Protein AF-X1GA46-F1 (afdb_monomer_lite)

pLDDT: mean 90.75, std 9.86, range [43.44, 97.56]

Secondary structure (DSSP, 8-state):
--PEEEEE-----TTSTT-TT-S-EEEEEEEETTTTEEEEEEEEETTT-SS--HHHHHHHHS---

Foldseek 3Di:
DQFDKDKDAQDADPVQPPCHSNSQKIWIWTADPVVRDIDTDDIDGCVVDPDDPPVSVCVVRVDDD

Organism: NCBI:txid412755

Sequence (65 aa):
SNPKIYKARKFACKSLKGRGSYSGIRVIYAYFKDDDRIELVEIYFKGDKENEDRQRILKYYSDEK

Structure (mmCIF, N/CA/C/O backbone):
data_AF-X1GA46-F1
#
_entry.id   AF-X1GA46-F1
#
loop_
_atom_site.group_PDB
_atom_site.id
_atom_site.type_symbol
_atom_site.label_atom_id
_atom_site.label_alt_id
_atom_site.label_comp_id
_atom_site.label_asym_id
_atom_site.label_entity_id
_atom_site.label_seq_id
_atom_site.pdbx_PDB_ins_code
_atom_site.Cartn_x
_atom_site.Cartn_y
_atom_site.Cartn_z
_atom_site.occupancy
_atom_site.B_iso_or_equiv
_atom_site.auth_seq_id
_atom_site.auth_comp_id
_atom_site.auth_asym_id
_atom_site.auth_atom_id
_atom_site.pdbx_PDB_model_num
ATOM 1 N N . SER A 1 1 ? -15.200 1.854 12.466 1.00 66.69 1 SER A N 1
ATOM 2 C CA . SER A 1 1 ? -14.141 0.835 12.644 1.00 66.69 1 SER A CA 1
ATOM 3 C C . SER A 1 1 ? -12.805 1.463 12.283 1.00 66.69 1 SER A C 1
ATOM 5 O O . SER A 1 1 ? -12.760 2.244 11.344 1.00 66.69 1 SER A O 1
ATOM 7 N N . ASN A 1 2 ? -11.736 1.186 13.037 1.00 84.12 2 ASN A N 1
ATOM 8 C CA . ASN A 1 2 ? -10.396 1.716 12.756 1.00 84.12 2 ASN A CA 1
ATOM 9 C C . ASN A 1 2 ? -9.616 0.682 11.918 1.00 84.12 2 ASN A C 1
ATOM 11 O O . ASN A 1 2 ? -9.169 -0.326 12.482 1.00 84.12 2 ASN A O 1
ATOM 15 N N . PRO A 1 3 ? -9.516 0.839 10.584 1.00 93.56 3 PRO A N 1
ATOM 16 C CA . PRO A 1 3 ? -8.876 -0.160 9.743 1.00 93.56 3 PRO A CA 1
ATOM 17 C C . PRO A 1 3 ? -7.363 -0.177 9.954 1.00 93.56 3 PRO A C 1
ATOM 19 O O . PRO A 1 3 ? -6.722 0.839 10.224 1.00 93.56 3 PRO A O 1
ATOM 22 N N . LYS A 1 4 ? -6.747 -1.341 9.746 1.00 95.00 4 LYS A N 1
ATOM 23 C CA . LYS A 1 4 ? -5.284 -1.427 9.716 1.00 95.00 4 LYS 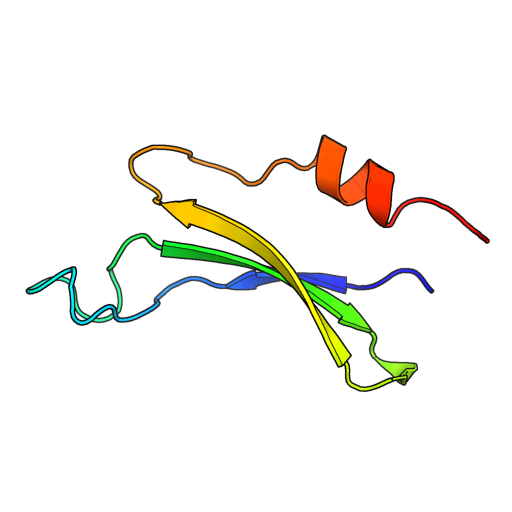A CA 1
ATOM 24 C C . LYS A 1 4 ? -4.773 -0.904 8.379 1.00 95.00 4 LYS A C 1
ATOM 26 O O . LYS A 1 4 ? -5.218 -1.358 7.327 1.00 95.00 4 LYS A O 1
ATOM 31 N N . ILE A 1 5 ? -3.814 0.016 8.420 1.00 95.81 5 ILE A N 1
ATOM 32 C CA . ILE A 1 5 ? -3.212 0.602 7.219 1.00 95.81 5 ILE A CA 1
ATOM 33 C C . ILE A 1 5 ? -1.945 -0.161 6.839 1.00 95.81 5 ILE A C 1
ATOM 35 O O . ILE 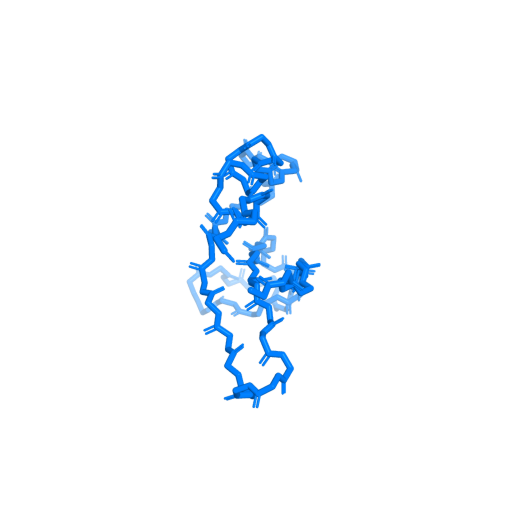A 1 5 ? -1.042 -0.345 7.657 1.00 95.81 5 ILE A O 1
ATOM 39 N N . TYR A 1 6 ? -1.850 -0.555 5.572 1.00 97.12 6 TYR A N 1
ATOM 40 C CA . TYR A 1 6 ? -0.725 -1.311 5.036 1.00 97.12 6 TYR A CA 1
ATOM 41 C C . TYR A 1 6 ? -0.117 -0.631 3.812 1.00 97.12 6 TYR A C 1
ATOM 43 O O . TYR A 1 6 ? -0.807 -0.032 2.991 1.00 97.12 6 TYR A O 1
ATOM 51 N N . LYS A 1 7 ? 1.205 -0.780 3.664 1.00 97.31 7 LYS A N 1
ATOM 52 C CA . LYS A 1 7 ? 1.964 -0.370 2.477 1.00 97.31 7 LYS A CA 1
ATOM 53 C C . LYS A 1 7 ? 2.469 -1.610 1.755 1.00 97.31 7 LYS A C 1
ATOM 55 O O . LYS A 1 7 ? 3.488 -2.185 2.143 1.00 97.31 7 LYS A O 1
ATOM 60 N N . ALA A 1 8 ? 1.795 -1.986 0.678 1.00 96.44 8 ALA A N 1
ATOM 61 C CA . ALA A 1 8 ? 2.276 -3.030 -0.207 1.00 96.44 8 ALA A CA 1
ATOM 62 C C . ALA A 1 8 ? 3.432 -2.509 -1.074 1.00 96.44 8 ALA A C 1
ATOM 64 O O . ALA A 1 8 ? 3.438 -1.375 -1.567 1.00 96.44 8 ALA A O 1
ATOM 65 N N . ARG A 1 9 ? 4.444 -3.359 -1.235 1.00 95.19 9 ARG A N 1
ATOM 66 C CA . ARG A 1 9 ? 5.647 -3.124 -2.040 1.00 95.19 9 ARG A CA 1
ATOM 67 C C . ARG A 1 9 ? 5.838 -4.327 -2.958 1.00 95.19 9 ARG A C 1
ATOM 69 O O . ARG A 1 9 ? 5.129 -5.317 -2.840 1.00 95.19 9 ARG A O 1
ATOM 76 N N . LYS A 1 10 ? 6.865 -4.266 -3.806 1.00 93.19 10 LYS A N 1
ATOM 77 C CA . LYS A 1 10 ? 7.303 -5.390 -4.645 1.00 93.19 10 LYS A CA 1
ATOM 78 C C . LYS A 1 10 ? 6.293 -5.792 -5.736 1.00 93.19 10 LYS A C 1
ATOM 80 O O . LYS A 1 10 ? 6.153 -6.966 -6.061 1.00 93.19 10 LYS A O 1
ATOM 85 N N . PHE A 1 11 ? 5.608 -4.818 -6.329 1.00 92.94 11 PHE A N 1
ATOM 86 C CA . PHE A 1 11 ? 4.708 -5.065 -7.454 1.00 92.94 11 PHE A CA 1
ATOM 87 C C . PHE A 1 11 ? 5.482 -5.287 -8.750 1.00 92.94 11 PHE A C 1
ATOM 89 O O . PHE A 1 11 ? 6.380 -4.511 -9.072 1.00 92.94 11 PHE A O 1
ATOM 96 N N . ALA A 1 12 ? 5.111 -6.300 -9.527 1.00 92.12 12 ALA A N 1
ATOM 97 C CA . ALA A 1 12 ? 5.547 -6.405 -10.913 1.00 92.12 12 ALA A CA 1
ATOM 98 C C . ALA A 1 12 ? 4.646 -5.552 -11.811 1.00 92.12 12 ALA A C 1
ATOM 100 O O . ALA A 1 12 ? 3.433 -5.516 -11.622 1.00 92.12 12 ALA A O 1
ATOM 101 N N . CYS A 1 13 ? 5.227 -4.866 -12.794 1.00 88.62 13 CYS A N 1
ATOM 102 C CA . CYS A 1 13 ? 4.471 -4.058 -13.747 1.00 88.62 13 CYS A CA 1
ATOM 103 C C . CYS A 1 13 ? 4.975 -4.325 -15.164 1.00 88.62 13 CYS A C 1
ATOM 105 O O . CYS A 1 13 ? 6.153 -4.117 -15.452 1.00 88.62 13 CYS A O 1
ATOM 107 N N . LYS A 1 14 ? 4.077 -4.769 -16.054 1.00 89.06 14 LYS A N 1
ATOM 108 C CA . LYS A 1 14 ? 4.411 -5.093 -17.453 1.00 89.06 14 LYS A CA 1
ATOM 109 C C . LYS A 1 14 ? 4.953 -3.881 -18.218 1.00 89.06 14 LYS A C 1
ATOM 111 O O . LYS A 1 14 ? 5.820 -4.040 -19.073 1.00 89.06 14 LYS A O 1
ATOM 116 N N . SER A 1 15 ? 4.482 -2.682 -17.878 1.00 89.38 15 SER A N 1
ATOM 117 C CA . SER A 1 15 ? 4.942 -1.425 -18.477 1.00 89.38 15 SER A CA 1
ATOM 118 C C . SER A 1 15 ? 6.324 -0.994 -17.968 1.00 89.38 15 SER A C 1
ATOM 120 O O . SER A 1 15 ? 7.036 -0.285 -18.668 1.00 89.38 15 SER A O 1
ATOM 122 N N . LEU A 1 16 ? 6.747 -1.461 -16.785 1.00 85.75 16 LEU A N 1
ATOM 123 C CA . LEU A 1 16 ? 8.063 -1.183 -16.195 1.00 85.75 16 LEU A CA 1
ATOM 124 C C . LEU A 1 16 ? 9.007 -2.374 -16.419 1.00 85.75 16 LEU A C 1
ATOM 126 O O . LEU A 1 16 ? 9.398 -3.085 -15.487 1.00 85.75 16 LEU A O 1
ATOM 130 N N . LYS A 1 17 ? 9.344 -2.603 -17.693 1.00 86.00 17 LYS A N 1
ATOM 131 C CA . LYS A 1 17 ? 10.178 -3.728 -18.144 1.00 86.00 17 LYS A CA 1
ATOM 132 C C . LYS A 1 17 ? 11.541 -3.757 -17.442 1.00 86.00 1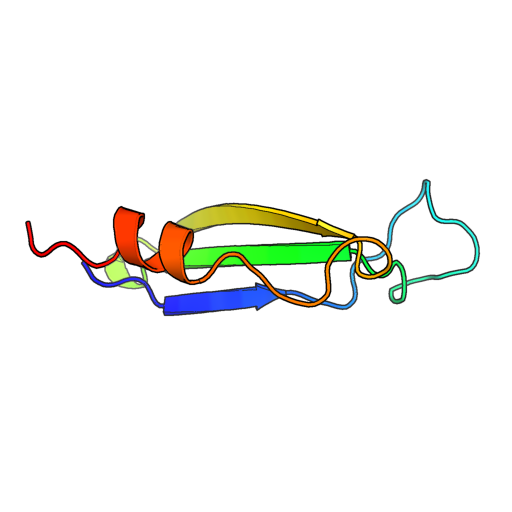7 LYS A C 1
ATOM 134 O O . LYS A 1 17 ? 12.097 -2.727 -17.073 1.00 86.00 17 LYS A O 1
ATOM 139 N N . GLY A 1 18 ? 12.075 -4.964 -17.252 1.00 89.00 18 GLY A N 1
ATOM 140 C CA . GLY A 1 18 ? 13.402 -5.189 -16.664 1.00 89.00 18 GLY A CA 1
ATOM 141 C C . GLY A 1 18 ? 13.487 -5.004 -15.146 1.00 89.00 18 GLY A C 1
ATOM 142 O O . GLY A 1 18 ? 14.536 -5.268 -14.570 1.00 89.00 18 GLY A O 1
ATOM 143 N N . ARG A 1 19 ? 12.402 -4.592 -14.474 1.00 86.75 19 ARG A N 1
ATOM 144 C CA . ARG A 1 19 ? 12.414 -4.370 -13.018 1.00 86.75 19 ARG A CA 1
ATOM 145 C C . ARG A 1 19 ? 11.794 -5.497 -12.198 1.00 86.75 19 ARG A C 1
ATOM 147 O O . ARG A 1 19 ? 11.954 -5.507 -10.981 1.00 86.75 19 ARG A O 1
ATOM 154 N N . GLY A 1 20 ? 11.105 -6.453 -12.824 1.00 90.12 20 GLY A N 1
ATOM 155 C CA . GLY A 1 20 ? 10.402 -7.519 -12.102 1.00 90.12 20 GLY A CA 1
ATOM 156 C C . GLY A 1 20 ? 9.513 -6.940 -10.996 1.00 90.12 20 GLY A C 1
ATOM 157 O O . GLY A 1 20 ? 8.836 -5.936 -11.209 1.00 90.12 20 GLY A O 1
ATOM 158 N N . SER A 1 21 ? 9.570 -7.514 -9.793 1.00 91.25 21 SER A N 1
ATOM 159 C CA . SER A 1 21 ? 8.872 -6.992 -8.607 1.00 91.25 21 SER A CA 1
ATOM 160 C C . SER A 1 21 ? 9.443 -5.666 -8.080 1.00 91.25 21 SER A C 1
ATOM 162 O O . SER A 1 21 ? 8.808 -4.982 -7.285 1.00 91.25 21 SER A O 1
ATOM 164 N N . TYR A 1 22 ? 10.617 -5.228 -8.531 1.00 93.12 22 TYR A N 1
ATOM 165 C CA . TYR A 1 22 ? 11.241 -3.959 -8.144 1.00 93.12 22 TYR A CA 1
ATOM 166 C C . TYR A 1 22 ? 10.737 -2.777 -8.983 1.00 93.12 22 TYR A C 1
ATOM 168 O O . TYR A 1 22 ? 11.485 -1.843 -9.268 1.00 93.12 22 TYR A O 1
ATOM 176 N N . SER A 1 23 ? 9.456 -2.779 -9.364 1.00 93.81 23 SER A N 1
ATOM 177 C CA . SER A 1 23 ? 8.865 -1.695 -10.156 1.00 93.81 23 SER A CA 1
ATOM 178 C C . SER A 1 23 ? 8.949 -0.332 -9.477 1.00 93.81 23 SER A C 1
ATOM 180 O O . SER A 1 23 ? 8.937 0.670 -10.171 1.00 93.81 23 SER A O 1
ATOM 182 N N . GLY A 1 24 ? 9.034 -0.277 -8.144 1.00 93.56 24 GLY A N 1
ATOM 183 C CA . GLY A 1 24 ? 8.980 0.967 -7.373 1.00 93.56 24 GLY A CA 1
ATOM 184 C C . GLY A 1 24 ? 7.558 1.466 -7.103 1.00 93.56 24 GLY A C 1
ATOM 185 O O . GLY A 1 24 ? 7.409 2.465 -6.405 1.00 93.56 24 GLY A O 1
ATOM 186 N N . ILE A 1 25 ? 6.527 0.771 -7.592 1.00 95.38 25 ILE A N 1
ATOM 187 C CA . ILE A 1 25 ? 5.128 1.051 -7.253 1.00 95.38 25 ILE A CA 1
ATOM 188 C C . ILE A 1 25 ? 4.895 0.736 -5.774 1.00 95.38 25 ILE A C 1
ATOM 190 O O . ILE A 1 25 ? 5.351 -0.292 -5.254 1.00 95.38 25 ILE A O 1
ATOM 194 N N . ARG A 1 26 ? 4.169 1.623 -5.100 1.00 96.00 26 ARG A N 1
ATOM 195 C CA . ARG A 1 26 ? 3.679 1.441 -3.738 1.00 96.00 26 ARG A CA 1
ATOM 196 C C . ARG A 1 26 ? 2.174 1.635 -3.727 1.00 96.00 26 ARG A C 1
ATOM 198 O O . ARG A 1 26 ? 1.674 2.580 -4.329 1.00 96.00 26 ARG A O 1
ATOM 205 N N . VAL A 1 27 ? 1.483 0.738 -3.035 1.00 97.06 27 VAL A N 1
ATOM 206 C CA . VAL A 1 27 ? 0.032 0.799 -2.845 1.00 97.06 27 VAL A CA 1
ATOM 207 C C . VAL A 1 27 ? -0.239 0.860 -1.354 1.00 97.06 27 VAL A C 1
ATOM 209 O O . VAL A 1 27 ? 0.287 0.044 -0.592 1.00 97.06 27 VAL A O 1
ATOM 212 N N . ILE A 1 28 ? -1.037 1.836 -0.948 1.00 97.56 28 ILE A N 1
ATOM 213 C CA . ILE A 1 28 ? -1.558 1.968 0.404 1.00 97.56 28 ILE A CA 1
ATOM 214 C C . ILE A 1 28 ? -2.993 1.477 0.401 1.00 97.56 28 ILE A C 1
ATOM 216 O O . ILE A 1 28 ? -3.790 1.912 -0.433 1.00 97.56 28 ILE A O 1
ATOM 220 N N . TYR A 1 29 ? -3.308 0.582 1.329 1.00 97.06 29 TYR A N 1
ATOM 221 C CA . TYR A 1 29 ? -4.664 0.093 1.518 1.00 97.06 29 TYR A CA 1
ATOM 222 C C . TYR A 1 29 ? -5.031 0.046 3.000 1.00 97.06 29 TYR A C 1
ATOM 224 O O . TYR A 1 29 ? -4.173 -0.162 3.863 1.00 97.06 29 TYR A O 1
ATOM 232 N N . ALA A 1 30 ? -6.313 0.253 3.269 1.00 96.56 30 ALA A N 1
ATOM 233 C CA . ALA A 1 30 ? -6.933 0.068 4.570 1.00 96.56 30 ALA A CA 1
ATOM 234 C C . ALA A 1 30 ? -7.604 -1.310 4.596 1.00 96.56 30 ALA A C 1
ATOM 236 O O . ALA A 1 30 ? -8.298 -1.666 3.647 1.00 96.56 30 ALA A O 1
ATOM 237 N N . TYR A 1 31 ? -7.379 -2.097 5.646 1.00 96.44 31 TYR A N 1
ATOM 238 C CA . TYR A 1 31 ? -7.987 -3.415 5.826 1.00 96.44 31 TYR A CA 1
ATOM 239 C C . TYR A 1 31 ? -8.970 -3.409 6.996 1.00 96.44 31 TYR A C 1
ATOM 241 O O . TYR A 1 31 ? -8.597 -3.117 8.139 1.00 96.44 31 TYR A O 1
ATOM 249 N N . PHE A 1 32 ? -10.212 -3.774 6.694 1.00 95.38 32 PHE A N 1
ATOM 250 C CA . PHE A 1 32 ? -11.320 -3.917 7.626 1.00 95.38 32 PHE A CA 1
ATOM 251 C C . PHE A 1 32 ? -11.491 -5.398 7.946 1.00 95.38 32 PHE A C 1
ATOM 253 O O . PHE A 1 32 ? -12.052 -6.148 7.153 1.00 95.38 32 PHE A O 1
ATOM 260 N N . LYS A 1 33 ? -10.980 -5.815 9.110 1.00 93.94 33 LYS A N 1
ATOM 261 C CA . LYS A 1 33 ? -10.975 -7.226 9.524 1.00 93.94 33 LYS A CA 1
ATOM 262 C C . LYS A 1 33 ? -12.386 -7.807 9.637 1.00 93.94 33 LYS A C 1
ATOM 264 O O . LYS A 1 33 ? -12.580 -8.961 9.282 1.00 93.94 33 LYS A O 1
ATOM 269 N N . ASP A 1 34 ? -13.327 -7.017 10.142 1.00 94.31 34 ASP A N 1
ATOM 270 C CA . ASP A 1 34 ? -14.690 -7.483 10.420 1.00 94.31 34 ASP A CA 1
ATOM 271 C C . ASP A 1 34 ? -15.463 -7.793 9.129 1.00 94.31 34 ASP A C 1
ATOM 273 O O . ASP A 1 34 ? -16.263 -8.723 9.102 1.00 94.31 34 ASP A O 1
ATOM 277 N N . ASP A 1 35 ? -15.149 -7.069 8.049 1.00 95.00 35 ASP A N 1
ATOM 278 C CA . ASP A 1 35 ? -15.799 -7.194 6.740 1.00 95.00 35 ASP A CA 1
ATOM 279 C C . ASP A 1 35 ? -14.963 -7.999 5.723 1.00 95.00 35 ASP A C 1
ATOM 281 O O . ASP A 1 35 ? -15.363 -8.106 4.566 1.00 95.00 35 ASP A O 1
ATOM 285 N N . ASP A 1 36 ? -13.770 -8.477 6.108 1.00 95.44 36 ASP A N 1
ATOM 286 C CA . ASP A 1 36 ? -12.731 -9.014 5.205 1.00 95.44 36 ASP A CA 1
ATOM 287 C C . ASP A 1 36 ? -12.552 -8.169 3.923 1.00 95.44 36 ASP A C 1
ATOM 289 O O . ASP A 1 36 ? -12.472 -8.660 2.795 1.00 95.44 36 ASP A O 1
ATOM 293 N N . ARG A 1 37 ? -12.540 -6.841 4.094 1.00 96.00 37 ARG A N 1
ATOM 294 C CA . ARG A 1 37 ? -12.516 -5.866 2.994 1.00 96.00 37 ARG A CA 1
ATOM 295 C C . ARG A 1 37 ? -11.214 -5.082 2.985 1.00 96.00 37 ARG A C 1
ATOM 297 O O . ARG A 1 37 ? -10.745 -4.623 4.027 1.00 96.00 37 ARG A O 1
ATOM 304 N N . ILE A 1 38 ? -10.684 -4.828 1.787 1.00 96.69 38 ILE A N 1
ATOM 305 C CA . ILE A 1 38 ? -9.670 -3.791 1.569 1.00 96.69 38 ILE A CA 1
ATOM 306 C C . ILE A 1 38 ? -10.255 -2.576 0.848 1.00 96.69 38 ILE A C 1
ATOM 308 O O . ILE A 1 38 ? -11.073 -2.707 -0.059 1.00 96.69 38 ILE A O 1
ATOM 312 N N . GLU A 1 39 ? -9.773 -1.394 1.209 1.00 96.19 39 GLU A N 1
ATOM 313 C CA . GLU A 1 39 ? -9.991 -0.150 0.473 1.00 96.19 39 GLU A CA 1
ATOM 314 C C . GLU A 1 39 ? -8.652 0.365 -0.052 1.00 96.19 39 GLU A C 1
ATOM 316 O O . GLU A 1 39 ? -7.681 0.483 0.700 1.00 96.19 39 GLU A O 1
ATOM 321 N N . LEU A 1 40 ? -8.581 0.656 -1.353 1.00 96.56 40 LEU A N 1
ATOM 322 C CA . LEU A 1 40 ? -7.389 1.232 -1.973 1.00 96.56 40 LEU A CA 1
ATOM 323 C C . LEU A 1 40 ? -7.348 2.735 -1.695 1.00 96.56 40 LEU A C 1
ATOM 325 O O . LEU A 1 40 ? -8.236 3.472 -2.110 1.00 96.56 40 LEU A O 1
ATOM 329 N N . VAL A 1 41 ? -6.296 3.187 -1.014 1.00 95.62 41 VAL A N 1
ATOM 330 C CA . VAL A 1 41 ? -6.201 4.562 -0.501 1.00 95.62 41 VAL A CA 1
ATOM 331 C C . VAL A 1 41 ? -5.302 5.435 -1.366 1.00 95.62 41 VAL A C 1
ATOM 333 O O . VAL A 1 41 ? -5.603 6.598 -1.634 1.00 95.62 41 VAL A O 1
ATOM 336 N N . GLU A 1 42 ? -4.148 4.907 -1.768 1.00 95.75 42 GLU A N 1
ATOM 337 C CA . GLU A 1 42 ? -3.158 5.644 -2.551 1.00 95.75 42 GLU A CA 1
ATOM 338 C C . GLU A 1 42 ? -2.316 4.680 -3.385 1.00 95.75 42 GLU A C 1
ATOM 340 O O . GLU A 1 42 ? -1.924 3.613 -2.913 1.00 95.75 42 GLU A O 1
ATOM 345 N N . ILE A 1 43 ? -1.974 5.088 -4.604 1.00 95.81 43 ILE A N 1
ATOM 346 C CA . ILE A 1 43 ? -0.914 4.474 -5.399 1.00 95.81 43 ILE A CA 1
ATOM 347 C C . ILE A 1 43 ? 0.089 5.552 -5.790 1.00 95.81 43 ILE A C 1
ATOM 349 O O . ILE A 1 43 ? -0.298 6.647 -6.193 1.00 95.81 43 ILE A O 1
ATOM 353 N N . TYR A 1 44 ? 1.378 5.253 -5.652 1.00 95.69 44 TYR A N 1
ATOM 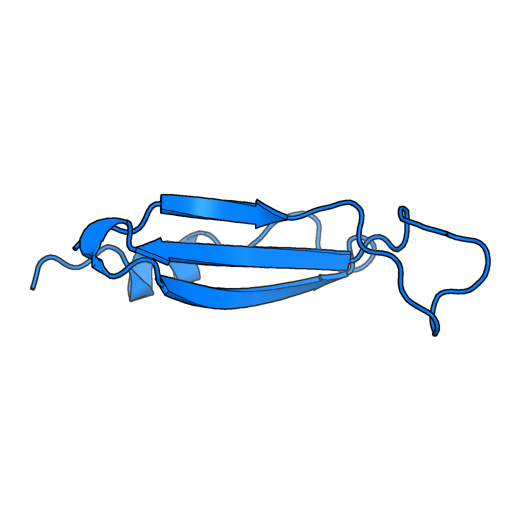354 C CA . TYR A 1 44 ? 2.435 6.184 -6.032 1.00 95.69 44 TYR A CA 1
ATOM 355 C C . TYR A 1 44 ? 3.713 5.463 -6.465 1.00 95.69 44 TYR A C 1
ATOM 357 O O . TYR A 1 44 ? 3.972 4.314 -6.086 1.00 95.69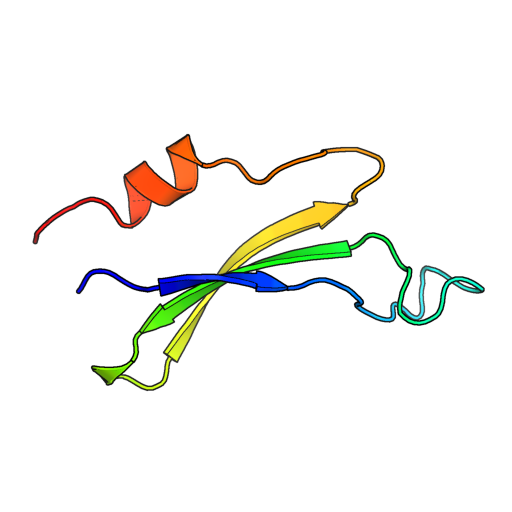 44 TYR A O 1
ATOM 365 N N . PHE A 1 45 ? 4.529 6.148 -7.266 1.00 94.50 45 PHE A N 1
ATOM 366 C CA . PHE A 1 45 ? 5.836 5.664 -7.692 1.00 94.50 45 PHE A CA 1
ATOM 367 C C . PHE A 1 45 ? 6.938 6.163 -6.753 1.00 94.50 45 PHE A C 1
ATOM 369 O O . PHE A 1 45 ? 6.981 7.331 -6.373 1.00 94.50 45 PHE A O 1
ATOM 376 N N . LYS A 1 46 ? 7.862 5.267 -6.381 1.00 93.31 46 LYS A N 1
ATOM 377 C CA . LYS A 1 46 ? 8.946 5.575 -5.442 1.00 93.31 46 LYS A CA 1
ATOM 378 C C . LYS A 1 46 ? 9.883 6.687 -5.889 1.00 93.31 46 LYS A C 1
ATOM 380 O O . LYS A 1 46 ? 10.421 7.361 -5.016 1.00 93.31 46 LYS A O 1
ATOM 385 N N . GLY A 1 47 ? 10.109 6.820 -7.194 1.00 92.25 47 GLY A N 1
ATOM 386 C CA . GLY A 1 47 ? 10.980 7.865 -7.730 1.00 92.25 47 GLY A CA 1
ATOM 387 C C . GLY A 1 47 ? 10.415 9.269 -7.530 1.00 92.25 47 GLY A C 1
ATOM 388 O O . GLY A 1 47 ? 11.195 10.191 -7.339 1.00 92.25 47 GLY A O 1
ATOM 389 N N . ASP A 1 48 ? 9.088 9.401 -7.489 1.00 95.19 48 ASP A N 1
ATOM 390 C CA . ASP A 1 48 ? 8.421 10.705 -7.423 1.00 95.19 48 ASP A CA 1
ATOM 391 C C . ASP A 1 48 ? 8.039 11.077 -5.986 1.00 95.19 48 ASP A C 1
ATOM 393 O O . ASP A 1 48 ? 7.988 12.250 -5.627 1.00 95.19 48 ASP A O 1
ATOM 397 N N . LYS A 1 49 ? 7.759 10.071 -5.145 1.00 94.62 49 LYS A N 1
ATOM 398 C CA . LYS A 1 49 ? 7.345 10.266 -3.752 1.00 94.62 49 LYS A CA 1
ATOM 399 C C . LYS A 1 49 ? 7.915 9.175 -2.849 1.00 94.62 49 LYS A C 1
ATOM 401 O O . LYS A 1 49 ? 7.827 7.975 -3.131 1.00 94.62 49 LYS A O 1
ATOM 406 N N . GLU A 1 50 ? 8.487 9.565 -1.713 1.00 91.50 50 GLU A N 1
ATOM 407 C CA . GLU A 1 50 ? 9.105 8.611 -0.789 1.00 91.50 50 GLU A CA 1
ATOM 408 C C . GLU A 1 50 ? 8.067 7.869 0.072 1.00 91.50 50 GLU A C 1
ATOM 410 O O . GLU A 1 50 ? 8.085 6.634 0.167 1.00 91.50 50 GLU A O 1
ATOM 415 N N . ASN A 1 51 ? 7.119 8.611 0.644 1.00 93.62 51 ASN A N 1
ATOM 416 C CA . ASN A 1 51 ? 6.139 8.122 1.613 1.00 93.62 51 ASN A CA 1
ATOM 417 C C . ASN A 1 51 ? 4.708 8.499 1.221 1.00 93.62 51 ASN A C 1
ATOM 419 O O . ASN A 1 51 ? 4.491 9.391 0.418 1.00 93.62 51 ASN A O 1
ATOM 423 N N . GLU A 1 52 ? 3.743 7.777 1.767 1.00 94.62 52 GLU A N 1
ATOM 424 C CA . GLU A 1 52 ? 2.309 8.034 1.671 1.00 94.62 52 GLU A CA 1
ATOM 425 C C . GLU A 1 52 ? 1.915 9.354 2.330 1.00 94.62 52 GLU A C 1
ATOM 427 O O . GLU A 1 52 ? 2.604 9.846 3.226 1.00 94.62 52 GLU A O 1
ATOM 432 N N . ASP A 1 53 ? 0.771 9.901 1.926 1.00 93.88 53 ASP A N 1
ATOM 433 C CA . ASP A 1 53 ? 0.187 11.046 2.621 1.00 93.88 53 ASP A CA 1
ATOM 434 C C . ASP A 1 53 ? -0.511 10.600 3.917 1.00 93.88 53 ASP A C 1
ATOM 436 O O . ASP A 1 53 ? -1.698 10.266 3.944 1.00 93.88 53 ASP A O 1
ATOM 440 N N . ARG A 1 54 ? 0.253 10.573 5.014 1.00 91.81 54 ARG A N 1
ATOM 441 C CA . ARG A 1 54 ? -0.247 10.160 6.335 1.00 91.81 54 ARG A CA 1
ATOM 442 C C . ARG A 1 54 ? -1.353 11.059 6.860 1.00 91.81 54 ARG A C 1
ATOM 444 O O . ARG A 1 54 ? -2.270 10.552 7.495 1.00 91.81 54 ARG A O 1
ATOM 451 N N . GLN A 1 55 ? -1.279 12.362 6.599 1.00 92.19 55 GLN A N 1
ATOM 452 C CA . GLN A 1 55 ? -2.300 13.302 7.056 1.00 92.19 55 GLN A CA 1
ATOM 453 C C . GLN A 1 55 ? -3.628 13.028 6.356 1.00 92.19 55 GLN A C 1
ATOM 455 O O . GLN A 1 55 ? -4.667 12.992 7.012 1.00 92.19 55 GLN A O 1
ATOM 460 N N . ARG A 1 56 ? -3.594 12.749 5.048 1.00 91.00 56 ARG A N 1
ATOM 461 C CA . ARG A 1 56 ? -4.783 12.344 4.296 1.00 91.00 56 ARG A CA 1
ATOM 462 C C . ARG A 1 56 ? -5.362 11.029 4.808 1.00 91.00 56 ARG A C 1
ATOM 464 O O . ARG A 1 56 ? -6.569 10.947 4.988 1.00 91.00 56 ARG A O 1
ATOM 471 N N . ILE A 1 57 ? -4.523 10.019 5.048 1.00 92.38 57 ILE A N 1
ATOM 472 C CA . ILE A 1 57 ? -4.971 8.720 5.581 1.00 92.38 57 ILE A CA 1
ATOM 473 C C . ILE A 1 57 ? -5.656 8.908 6.932 1.00 92.38 57 ILE A C 1
ATOM 475 O O . ILE A 1 57 ? -6.757 8.403 7.116 1.00 92.38 57 ILE A O 1
ATOM 479 N N . LEU A 1 58 ? -5.027 9.655 7.846 1.00 89.81 58 LEU A N 1
ATOM 480 C CA . LEU A 1 58 ? -5.621 9.969 9.141 1.00 89.81 58 LEU A CA 1
ATOM 481 C C . LEU A 1 58 ? -6.967 10.655 8.930 1.00 89.81 58 LEU A C 1
ATOM 483 O O . LEU A 1 58 ? -7.961 10.087 9.330 1.00 89.81 58 LEU A O 1
ATOM 487 N N . LYS A 1 59 ? -7.045 11.745 8.163 1.00 90.06 59 LYS A N 1
ATOM 488 C CA . LYS A 1 59 ? -8.308 12.461 7.909 1.00 90.06 59 LYS A CA 1
ATOM 489 C C . LYS A 1 59 ? -9.486 11.569 7.471 1.00 90.06 59 LYS A C 1
ATOM 491 O O . LYS A 1 59 ? -10.620 11.887 7.800 1.00 90.06 59 LYS A O 1
ATOM 496 N N . TYR A 1 60 ? -9.253 10.505 6.701 1.00 89.00 60 TYR A N 1
ATOM 497 C CA . TYR A 1 60 ? -10.330 9.615 6.239 1.00 89.00 60 TYR A CA 1
ATOM 498 C C . TYR A 1 60 ? -10.658 8.468 7.202 1.00 89.00 60 TYR A C 1
ATOM 500 O O . TYR A 1 60 ? -11.759 7.927 7.131 1.00 89.00 60 TYR A O 1
ATOM 508 N N . TYR A 1 61 ? -9.722 8.083 8.071 1.00 88.62 61 TYR A N 1
ATOM 509 C CA . TYR A 1 61 ? -9.839 6.889 8.914 1.00 88.62 61 TYR A CA 1
ATOM 510 C C . TYR A 1 61 ? -9.675 7.165 10.419 1.00 88.62 61 TYR A C 1
ATOM 512 O O . TYR A 1 61 ? -9.758 6.232 11.213 1.00 88.62 61 TYR A O 1
ATOM 520 N N . SER A 1 62 ? -9.438 8.417 10.822 1.00 77.75 62 SER A N 1
ATOM 521 C CA . SER A 1 62 ? -9.261 8.845 12.216 1.00 77.75 62 SER A CA 1
ATOM 522 C C . SER A 1 62 ? -10.560 9.189 12.931 1.00 77.75 62 SER A C 1
ATOM 524 O O . SER A 1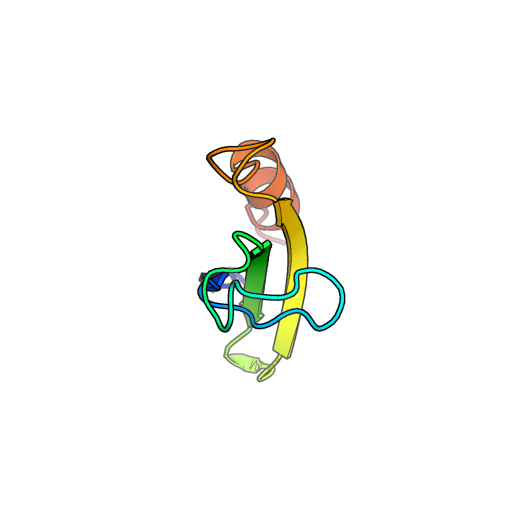 62 ? -10.511 9.455 14.127 1.00 77.75 62 SER A O 1
ATOM 526 N N . ASP A 1 63 ? -11.700 9.173 12.244 1.00 64.12 63 ASP A N 1
ATOM 527 C CA . ASP A 1 63 ? -12.951 9.610 12.852 1.00 64.12 63 ASP A CA 1
ATOM 528 C C . ASP A 1 63 ? -13.739 8.416 13.403 1.00 64.12 63 ASP A C 1
ATOM 530 O O . ASP A 1 63 ? -14.225 7.550 12.666 1.00 64.12 63 ASP A O 1
ATOM 534 N N . GLU A 1 64 ? -13.863 8.401 14.734 1.00 50.44 64 GLU A N 1
ATOM 535 C CA . GLU A 1 64 ? -15.006 7.824 15.438 1.00 50.44 64 GLU A CA 1
ATOM 536 C C . GLU A 1 64 ? -16.289 8.415 14.833 1.00 50.44 64 GLU A C 1
ATOM 538 O O . GLU A 1 64 ? -16.634 9.575 15.056 1.00 50.44 64 GLU A O 1
ATOM 543 N N . LYS A 1 65 ? -16.980 7.613 14.027 1.00 43.44 65 LYS A N 1
ATOM 544 C CA . LYS A 1 65 ? -18.440 7.649 13.993 1.00 43.44 65 LYS A CA 1
ATOM 545 C C . LYS A 1 65 ? -18.969 6.629 14.982 1.00 43.44 65 LYS A C 1
ATOM 547 O O . LYS A 1 65 ? -18.376 5.523 15.023 1.00 43.44 65 LYS A O 1
#

Radius of gyration: 13.71 Å; chains: 1; bounding box: 32×22×34 Å